Protein AF-A0A7D5UWS2-F1 (afdb_monomer_lite)

Foldseek 3Di:
DLLVLLLVLLQVVLVVVCVVVDLVVSQVVLVVVLVVLVVVLVPDPDPVSNSNSSSPSSSSHCLVSVLVVVVVVDDPVVNCVSVVVVVVVVVVVVVVVVVD

Sequence (100 aa):
MAPQIGLLVGAGLWGFLADVIGRKLAFNTKVFSCAVLVIIAGGMPSYISFTSLVALYSAGGNYIIDATNFLQFLPTSHAWLVTFMGVWWAVSYMKTGFLA

pLDDT: mean 78.7, std 6.69, range [60.16, 90.94]

Structure (mmCIF, N/CA/C/O backbone):
data_AF-A0A7D5UWS2-F1
#
_entry.id   AF-A0A7D5UWS2-F1
#
loop_
_atom_site.group_PDB
_atom_site.id
_atom_site.type_symbol
_atom_site.label_atom_id
_atom_site.label_alt_id
_atom_site.label_comp_id
_atom_site.label_asym_id
_atom_site.label_entity_id
_atom_site.label_seq_id
_atom_site.pdbx_PDB_ins_code
_atom_site.Cartn_x
_atom_site.Cartn_y
_atom_site.Cartn_z
_atom_site.occupancy
_atom_site.B_iso_or_equiv
_atom_site.auth_seq_id
_atom_site.auth_comp_id
_atom_site.auth_asym_id
_atom_site.auth_atom_id
_atom_site.pdbx_PDB_model_num
ATOM 1 N N . MET A 1 1 ? 0.388 11.164 -15.172 1.00 60.16 1 MET A N 1
ATOM 2 C CA . MET A 1 1 ? -1.084 11.067 -15.299 1.00 60.16 1 MET A CA 1
ATOM 3 C C . MET A 1 1 ? -1.601 9.639 -15.176 1.00 60.16 1 MET A C 1
ATOM 5 O O . MET A 1 1 ? -2.422 9.406 -14.300 1.00 60.16 1 MET A O 1
ATOM 9 N N . ALA A 1 2 ? -1.096 8.663 -15.942 1.00 68.62 2 ALA A N 1
ATOM 10 C CA . ALA A 1 2 ? -1.523 7.259 -15.807 1.00 68.62 2 ALA A CA 1
ATOM 11 C C . ALA A 1 2 ? -1.425 6.666 -14.370 1.00 68.62 2 ALA A C 1
ATOM 13 O O . ALA A 1 2 ? -2.384 6.028 -13.939 1.00 68.62 2 ALA A O 1
ATOM 14 N N . PRO A 1 3 ? -0.367 6.932 -13.570 1.00 71.62 3 PRO A N 1
ATOM 15 C CA . PRO A 1 3 ? -0.268 6.405 -12.201 1.00 71.62 3 PRO A CA 1
ATOM 16 C C . PRO A 1 3 ? -1.326 6.971 -11.246 1.00 71.62 3 PRO A C 1
ATOM 18 O O . PRO A 1 3 ? -1.845 6.262 -10.391 1.00 71.62 3 PRO A O 1
ATOM 21 N N . GLN A 1 4 ? -1.684 8.247 -11.410 1.00 77.94 4 GLN A N 1
ATOM 22 C CA . GLN A 1 4 ? -2.656 8.941 -10.555 1.00 77.94 4 GLN A CA 1
ATOM 23 C C . GLN A 1 4 ? -4.080 8.419 -10.788 1.00 77.94 4 GLN A C 1
ATOM 25 O O . GLN A 1 4 ? -4.852 8.281 -9.843 1.00 77.94 4 GLN A O 1
ATOM 30 N N . ILE A 1 5 ? -4.399 8.070 -12.037 1.00 77.75 5 ILE A N 1
ATOM 31 C CA . ILE A 1 5 ? -5.665 7.420 -12.401 1.00 77.75 5 ILE A CA 1
ATOM 32 C C . ILE A 1 5 ? -5.716 6.012 -11.798 1.00 77.75 5 ILE A C 1
ATOM 34 O O . ILE A 1 5 ? -6.731 5.630 -11.221 1.00 77.75 5 ILE A O 1
ATOM 38 N N . GLY A 1 6 ? -4.597 5.279 -11.855 1.00 72.12 6 GLY A N 1
ATOM 39 C CA . GLY A 1 6 ? -4.443 4.001 -11.165 1.00 72.12 6 GLY A CA 1
ATOM 40 C C . GLY A 1 6 ? -4.740 4.124 -9.671 1.00 72.12 6 GLY A C 1
ATOM 41 O O . GLY A 1 6 ? -5.617 3.430 -9.174 1.00 72.12 6 GLY A O 1
ATOM 42 N N . LEU A 1 7 ? -4.098 5.064 -8.969 1.00 76.62 7 LEU A N 1
ATOM 43 C CA . LEU A 1 7 ? -4.327 5.297 -7.535 1.00 76.62 7 LEU A CA 1
ATOM 44 C C . LEU A 1 7 ? -5.798 5.576 -7.195 1.00 76.62 7 LEU A C 1
ATOM 46 O O . LEU A 1 7 ? -6.308 5.026 -6.221 1.00 76.62 7 LEU A O 1
ATOM 50 N N . LEU A 1 8 ? -6.482 6.399 -7.997 1.00 79.12 8 LEU A N 1
ATOM 51 C CA . LEU A 1 8 ? -7.890 6.739 -7.783 1.00 79.12 8 LEU A CA 1
ATOM 52 C C . LEU A 1 8 ? -8.798 5.508 -7.913 1.00 79.12 8 LEU A C 1
ATOM 54 O O . LEU A 1 8 ? -9.601 5.224 -7.025 1.00 79.12 8 LEU A O 1
ATOM 58 N N . VAL A 1 9 ? -8.644 4.760 -9.007 1.00 77.19 9 VAL A N 1
ATOM 59 C CA . VAL A 1 9 ? -9.440 3.553 -9.276 1.00 77.19 9 VAL A CA 1
ATOM 60 C C . VAL A 1 9 ? -9.138 2.465 -8.244 1.00 77.19 9 VAL A C 1
ATOM 62 O O . VAL A 1 9 ? -10.046 1.803 -7.741 1.00 77.19 9 VAL A O 1
ATOM 65 N N . GLY A 1 10 ? -7.866 2.322 -7.874 1.00 73.06 10 GLY A N 1
ATOM 66 C CA . GLY A 1 10 ? -7.413 1.359 -6.881 1.00 73.06 10 GLY A CA 1
ATOM 67 C C . GLY A 1 10 ? -7.929 1.630 -5.477 1.00 73.06 10 GLY A C 1
ATOM 68 O O . GLY A 1 10 ? -8.332 0.694 -4.791 1.00 73.06 10 GLY A O 1
ATOM 69 N N . ALA A 1 11 ? -7.962 2.896 -5.053 1.00 72.69 11 ALA A N 1
ATOM 70 C CA . ALA A 1 11 ? -8.503 3.278 -3.752 1.00 72.69 11 ALA A CA 1
ATOM 71 C C . ALA A 1 11 ? -9.995 2.924 -3.625 1.00 72.69 11 ALA A C 1
ATOM 73 O O . ALA A 1 11 ? -10.414 2.415 -2.587 1.00 72.69 11 ALA A O 1
ATOM 74 N N . GLY A 1 12 ? -10.777 3.136 -4.690 1.00 73.62 12 GLY A N 1
ATOM 75 C CA . GLY A 1 12 ? -12.199 2.792 -4.719 1.00 73.62 12 GLY A CA 1
ATOM 76 C C . GLY A 1 12 ? -12.445 1.283 -4.714 1.00 73.62 12 GLY A C 1
ATOM 77 O O . GLY A 1 12 ? -13.113 0.769 -3.818 1.00 73.62 12 GLY A O 1
ATOM 78 N N . LEU A 1 13 ? -11.875 0.557 -5.683 1.00 76.44 13 LEU A N 1
ATOM 79 C CA . LEU A 1 13 ? -12.111 -0.885 -5.837 1.00 76.44 13 LEU A CA 1
ATOM 80 C C . LEU A 1 13 ? -11.702 -1.665 -4.594 1.00 76.44 13 LEU A C 1
ATOM 82 O O . LEU A 1 13 ? -12.422 -2.550 -4.136 1.00 76.44 13 LEU A O 1
ATOM 86 N N . TRP A 1 14 ? -10.550 -1.332 -4.028 1.00 72.50 14 TRP A N 1
ATOM 87 C CA . TRP A 1 14 ? -10.016 -2.114 -2.934 1.00 72.50 14 TRP A CA 1
ATOM 88 C C . TRP A 1 14 ? -10.522 -1.725 -1.558 1.00 72.50 14 TRP A C 1
ATOM 90 O O . TRP A 1 14 ? -10.484 -2.578 -0.676 1.00 72.50 14 TRP A O 1
ATOM 100 N N . GLY A 1 15 ? -11.045 -0.509 -1.387 1.00 71.25 15 GLY A N 1
ATOM 101 C CA . GLY A 1 15 ? -11.855 -0.179 -0.217 1.00 71.25 15 GLY A CA 1
ATOM 102 C C . GLY A 1 15 ? -13.065 -1.111 -0.127 1.00 71.25 15 GLY A C 1
ATOM 103 O O . GLY A 1 15 ? -13.216 -1.823 0.860 1.00 71.25 15 GLY A O 1
ATOM 104 N N . PHE A 1 16 ? -13.839 -1.217 -1.213 1.00 71.88 16 PHE A N 1
ATOM 105 C CA . PHE A 1 16 ? -15.005 -2.107 -1.271 1.00 71.88 16 PHE A CA 1
ATOM 106 C C . PHE A 1 16 ? -14.644 -3.595 -1.170 1.00 71.88 16 PHE A C 1
ATOM 108 O O . PHE A 1 16 ? -15.289 -4.346 -0.442 1.00 71.88 16 PHE A O 1
ATOM 115 N N . LEU A 1 17 ? -13.603 -4.048 -1.876 1.00 70.94 17 LEU A N 1
ATOM 116 C CA . LEU A 1 17 ? -13.188 -5.455 -1.829 1.00 70.94 17 LEU A CA 1
ATOM 117 C C . LEU A 1 17 ? -12.649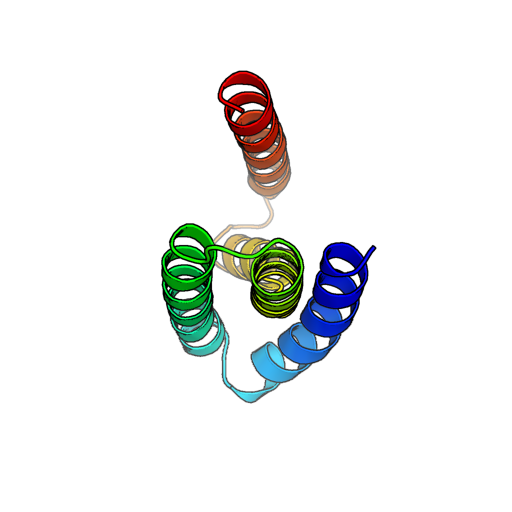 -5.867 -0.449 1.00 70.94 17 LEU A C 1
ATOM 119 O O . LEU A 1 17 ? -12.821 -7.021 -0.057 1.00 70.94 17 LEU A O 1
ATOM 123 N N . ALA A 1 18 ? -12.027 -4.951 0.303 1.00 67.69 18 ALA A N 1
ATOM 124 C CA . ALA A 1 18 ? -11.545 -5.225 1.658 1.00 67.69 18 ALA A CA 1
ATOM 125 C C . ALA A 1 18 ? -12.687 -5.450 2.662 1.00 67.69 18 ALA A C 1
ATOM 127 O O . ALA A 1 18 ? -12.516 -6.238 3.597 1.00 67.69 18 ALA A O 1
ATOM 128 N N . ASP A 1 19 ? -13.844 -4.822 2.438 1.00 72.44 19 ASP A N 1
ATOM 129 C CA . ASP A 1 19 ? -15.043 -5.025 3.255 1.00 72.44 19 ASP A CA 1
ATOM 130 C C . ASP A 1 19 ? -15.713 -6.386 2.979 1.00 72.44 19 ASP A C 1
ATOM 132 O O . ASP A 1 19 ? -16.299 -6.974 3.886 1.00 72.44 19 ASP A O 1
ATOM 136 N N . VAL A 1 20 ? -15.579 -6.932 1.761 1.00 73.19 20 VAL A N 1
ATOM 137 C CA . VAL A 1 20 ? -16.200 -8.212 1.352 1.00 73.19 20 VAL A CA 1
ATOM 138 C C . VAL A 1 20 ? -15.312 -9.432 1.634 1.00 73.19 20 VAL A C 1
ATOM 140 O O . VAL A 1 20 ? -15.798 -10.460 2.096 1.00 73.19 20 VAL A O 1
ATOM 143 N N . ILE A 1 21 ? -14.010 -9.347 1.341 1.00 72.12 21 ILE A N 1
ATOM 144 C CA . ILE A 1 21 ? -13.077 -10.496 1.360 1.00 72.12 21 ILE A CA 1
ATOM 145 C C . ILE A 1 21 ? -12.418 -10.693 2.740 1.00 72.12 21 ILE A C 1
ATOM 147 O O . ILE A 1 21 ? -11.862 -11.754 3.035 1.00 72.12 21 ILE A O 1
ATOM 151 N N . GLY A 1 22 ? -12.502 -9.689 3.616 1.00 69.00 22 GLY A N 1
ATOM 152 C CA . GLY A 1 22 ? -11.893 -9.701 4.941 1.00 69.00 22 GLY A CA 1
ATOM 153 C C . GLY A 1 22 ? -10.458 -9.163 4.944 1.00 69.00 22 GLY A C 1
ATOM 154 O O . GLY A 1 22 ? -9.637 -9.443 4.068 1.00 69.00 22 GLY A O 1
ATOM 155 N N . ARG A 1 23 ? -10.134 -8.383 5.983 1.00 68.31 23 ARG A N 1
ATOM 156 C CA . ARG A 1 23 ? -8.959 -7.490 6.023 1.00 68.31 23 ARG A CA 1
ATOM 157 C C . ARG A 1 23 ? -7.600 -8.186 5.932 1.00 68.31 23 ARG A C 1
ATOM 159 O O . ARG A 1 23 ? -6.681 -7.652 5.322 1.00 68.31 23 ARG A O 1
ATOM 166 N N . LYS A 1 24 ? -7.461 -9.393 6.488 1.00 72.00 24 LYS A N 1
ATOM 167 C CA . LYS A 1 24 ? -6.180 -10.123 6.492 1.00 72.00 24 LYS A CA 1
ATOM 168 C C . LYS A 1 24 ? -5.817 -10.662 5.106 1.00 72.00 24 LYS A C 1
ATOM 170 O O . LYS A 1 24 ? -4.664 -10.580 4.686 1.00 72.00 24 LYS A O 1
ATOM 175 N N . LEU A 1 25 ? -6.812 -11.194 4.394 1.00 71.25 25 LEU A N 1
ATOM 176 C CA . LEU A 1 25 ? -6.632 -11.723 3.046 1.00 71.25 25 LEU A CA 1
ATOM 177 C C . LEU A 1 25 ? -6.478 -10.560 2.061 1.00 71.25 25 LEU A C 1
ATOM 179 O O . LEU A 1 25 ? -5.513 -10.535 1.306 1.00 71.25 25 LEU A O 1
ATOM 183 N N . ALA A 1 26 ? -7.315 -9.528 2.201 1.00 72.31 26 ALA A N 1
ATOM 184 C CA . ALA A 1 26 ? -7.232 -8.299 1.422 1.00 72.31 26 ALA A CA 1
ATOM 185 C C . ALA A 1 26 ? -5.912 -7.529 1.582 1.00 72.31 26 ALA A C 1
ATOM 187 O O . ALA A 1 26 ? -5.601 -6.748 0.700 1.00 72.31 26 ALA A O 1
ATOM 188 N N . PHE A 1 27 ? -5.126 -7.722 2.647 1.00 72.81 27 PHE A N 1
ATOM 189 C CA . PHE A 1 27 ? -3.782 -7.142 2.759 1.00 72.81 27 PHE A CA 1
ATOM 190 C C . PHE A 1 27 ? -2.721 -8.004 2.051 1.00 72.81 27 PHE A C 1
ATOM 192 O O . PHE A 1 27 ? -1.956 -7.513 1.219 1.00 72.81 27 PHE A O 1
ATOM 199 N N . ASN A 1 28 ? -2.704 -9.315 2.311 1.00 79.19 28 ASN A N 1
ATOM 200 C CA . ASN A 1 28 ? -1.675 -10.200 1.755 1.00 79.19 28 ASN A CA 1
ATOM 201 C C . ASN A 1 28 ? -1.741 -10.316 0.228 1.00 79.19 28 ASN A C 1
ATOM 203 O O . ASN A 1 28 ? -0.699 -10.297 -0.429 1.00 79.19 28 ASN A O 1
ATOM 207 N N . THR A 1 29 ? -2.940 -10.394 -0.359 1.00 78.31 29 THR A N 1
ATOM 208 C CA . THR A 1 29 ? -3.073 -10.496 -1.824 1.00 78.31 29 THR A CA 1
ATOM 209 C C . THR A 1 29 ? -2.539 -9.244 -2.527 1.00 78.31 29 THR A C 1
ATOM 211 O O . THR A 1 29 ? -2.099 -9.318 -3.671 1.00 78.31 29 THR A O 1
ATOM 214 N N . LYS A 1 30 ? -2.512 -8.104 -1.829 1.00 76.19 30 LYS A N 1
ATOM 215 C CA . LYS A 1 30 ? -2.070 -6.813 -2.367 1.00 76.19 30 LYS A CA 1
ATOM 216 C C . LYS A 1 30 ? -0.597 -6.621 -2.369 1.00 76.19 30 LYS A C 1
ATOM 218 O O . LYS A 1 30 ? -0.046 -6.182 -3.370 1.00 76.19 30 LYS A O 1
ATOM 223 N N . VAL A 1 31 ? 0.024 -6.883 -1.225 1.00 81.12 31 VAL A N 1
ATOM 224 C CA . VAL A 1 31 ? 1.471 -6.782 -1.103 1.00 81.12 31 VAL A CA 1
ATOM 225 C C . VAL A 1 31 ? 2.096 -7.743 -2.111 1.00 81.12 31 VAL A C 1
ATOM 227 O O . VAL A 1 31 ? 3.023 -7.365 -2.822 1.00 81.12 31 VAL A O 1
ATOM 230 N N . PHE A 1 32 ? 1.493 -8.924 -2.283 1.00 84.06 32 PHE A N 1
ATOM 231 C CA . PHE A 1 32 ? 1.888 -9.879 -3.308 1.00 84.06 32 PHE A CA 1
ATOM 232 C C . PHE A 1 32 ? 1.694 -9.351 -4.740 1.00 84.06 32 PHE A C 1
ATOM 234 O O . PHE A 1 32 ? 2.656 -9.321 -5.506 1.00 84.06 32 PHE A O 1
ATOM 241 N N . SER A 1 33 ? 0.495 -8.878 -5.113 1.00 81.94 33 SER A N 1
ATOM 242 C CA . SER A 1 33 ? 0.250 -8.371 -6.475 1.00 81.94 33 SER A CA 1
ATOM 243 C C . SER A 1 33 ? 1.126 -7.161 -6.812 1.00 81.94 33 SER A C 1
ATOM 245 O O . SER A 1 33 ? 1.636 -7.039 -7.921 1.00 81.94 33 SER A O 1
ATOM 247 N N . CYS A 1 34 ? 1.332 -6.278 -5.837 1.00 82.94 34 CYS A N 1
ATOM 248 C CA . CYS A 1 34 ? 2.196 -5.112 -5.930 1.00 82.94 34 CYS A CA 1
ATOM 249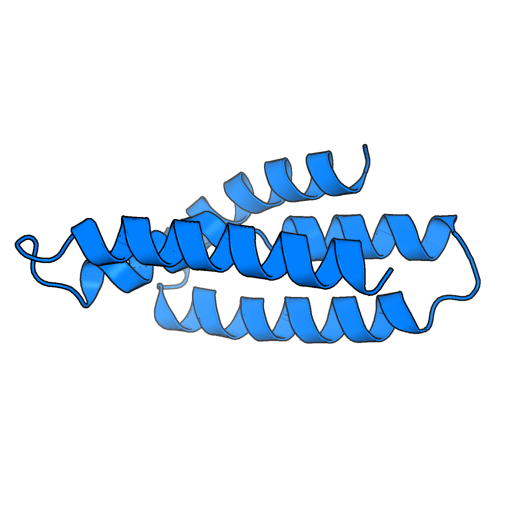 C C . CYS A 1 34 ? 3.655 -5.504 -6.192 1.00 82.94 34 CYS A C 1
ATOM 251 O O . CYS A 1 34 ? 4.269 -4.971 -7.114 1.00 82.94 34 CYS A O 1
ATOM 253 N N . ALA A 1 35 ? 4.199 -6.445 -5.412 1.00 84.56 35 ALA A N 1
ATOM 254 C CA . ALA A 1 35 ? 5.574 -6.910 -5.569 1.00 84.56 35 ALA A CA 1
ATOM 255 C C . ALA A 1 35 ? 5.810 -7.512 -6.961 1.00 84.5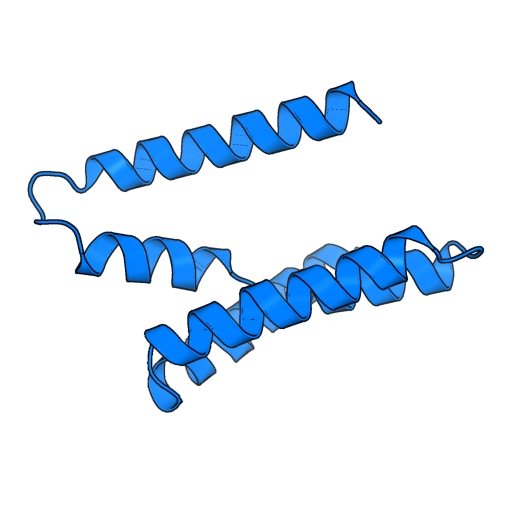6 35 ALA A C 1
ATOM 257 O O . ALA A 1 35 ? 6.788 -7.171 -7.624 1.00 84.56 35 ALA A O 1
ATOM 258 N N . VAL A 1 36 ? 4.880 -8.344 -7.440 1.00 86.81 36 VAL A N 1
ATOM 259 C CA . VAL A 1 36 ? 4.968 -8.962 -8.770 1.00 86.81 36 VAL A CA 1
ATOM 260 C C . VAL A 1 36 ? 4.942 -7.904 -9.878 1.00 86.81 36 VAL A C 1
ATOM 262 O O . VAL A 1 36 ? 5.806 -7.909 -10.752 1.00 86.81 36 VAL A O 1
ATOM 265 N N . LEU A 1 37 ? 3.996 -6.961 -9.830 1.00 84.50 37 LEU A N 1
ATOM 266 C CA . LEU A 1 37 ? 3.864 -5.919 -10.854 1.00 84.50 37 LEU A CA 1
ATOM 267 C C . LEU A 1 37 ? 5.066 -4.962 -10.883 1.00 84.50 37 LEU A C 1
ATOM 269 O O . LEU A 1 37 ? 5.486 -4.559 -11.966 1.00 84.50 37 LEU A O 1
ATOM 273 N N . VAL A 1 38 ? 5.652 -4.637 -9.726 1.00 84.62 38 VAL A N 1
ATOM 274 C CA . VAL A 1 38 ? 6.865 -3.804 -9.626 1.00 84.62 38 VAL A CA 1
ATOM 275 C C . VAL A 1 38 ? 8.084 -4.493 -10.233 1.00 84.62 38 VAL A C 1
ATOM 277 O O . VAL A 1 38 ? 8.824 -3.855 -10.980 1.00 84.62 38 VAL A O 1
ATOM 280 N N . ILE A 1 39 ? 8.286 -5.785 -9.956 1.00 87.88 39 ILE A N 1
ATOM 281 C CA . ILE A 1 39 ? 9.417 -6.543 -10.512 1.00 87.88 39 ILE A CA 1
ATOM 282 C C . ILE A 1 39 ? 9.321 -6.581 -12.040 1.00 87.88 39 ILE A C 1
ATOM 284 O O . ILE A 1 39 ? 10.307 -6.336 -12.732 1.00 87.88 39 ILE A O 1
ATOM 288 N N . ILE A 1 40 ? 8.119 -6.824 -12.568 1.00 85.94 40 ILE A N 1
ATOM 289 C CA . ILE A 1 40 ? 7.878 -6.851 -14.014 1.00 85.94 40 ILE A CA 1
ATOM 290 C C . ILE A 1 40 ? 8.075 -5.455 -14.621 1.00 85.94 40 ILE A C 1
ATOM 292 O O . ILE A 1 40 ? 8.699 -5.335 -15.674 1.00 85.94 40 ILE A O 1
ATOM 296 N N . ALA A 1 41 ? 7.596 -4.396 -13.960 1.00 84.94 41 ALA A N 1
ATOM 297 C CA . ALA A 1 41 ? 7.778 -3.025 -14.428 1.00 84.94 41 ALA A CA 1
ATOM 298 C C . ALA A 1 41 ? 9.263 -2.631 -14.504 1.00 84.94 41 ALA A C 1
ATOM 300 O O . ALA A 1 41 ? 9.665 -2.000 -15.478 1.00 84.94 41 ALA A O 1
ATOM 301 N N . GLY A 1 42 ? 10.089 -3.049 -13.539 1.00 83.88 42 GLY A N 1
ATOM 302 C CA . GLY A 1 42 ? 11.528 -2.757 -13.523 1.00 83.88 42 GLY A CA 1
ATOM 303 C C . GLY A 1 42 ? 12.319 -3.361 -14.691 1.00 83.88 42 GLY A C 1
ATOM 304 O O . GLY A 1 42 ? 13.377 -2.845 -15.034 1.00 83.88 42 GLY A O 1
ATOM 305 N N . GLY A 1 43 ? 11.805 -4.420 -15.325 1.00 85.06 43 GLY A N 1
ATOM 306 C CA . GLY A 1 43 ? 12.437 -5.078 -16.473 1.00 85.06 43 GLY A CA 1
ATOM 307 C C . GLY A 1 43 ? 11.957 -4.599 -17.847 1.00 85.06 43 GLY A C 1
ATOM 308 O O . GLY A 1 43 ? 12.391 -5.146 -18.860 1.00 85.06 43 GLY A O 1
ATOM 309 N N . MET A 1 44 ? 11.037 -3.629 -17.922 1.00 82.94 44 MET A N 1
ATOM 310 C CA . MET A 1 44 ? 10.439 -3.229 -19.200 1.00 82.94 44 MET A CA 1
ATOM 311 C C . MET A 1 44 ? 11.362 -2.321 -20.029 1.00 82.94 44 MET A C 1
ATOM 313 O O . MET A 1 44 ? 11.784 -1.275 -19.540 1.00 82.94 44 MET A O 1
ATOM 317 N N . PRO A 1 45 ? 11.600 -2.636 -21.319 1.00 81.19 45 PRO A N 1
ATOM 318 C CA . PRO A 1 45 ? 12.487 -1.856 -22.185 1.00 81.19 45 PRO A CA 1
ATOM 319 C C . PRO A 1 45 ? 11.827 -0.613 -22.806 1.00 81.19 45 PRO A C 1
ATOM 321 O O . PRO A 1 45 ? 12.509 0.186 -23.442 1.00 81.19 45 PRO A O 1
ATOM 324 N N . SER A 1 46 ? 10.505 -0.440 -22.673 1.00 86.38 46 SER A N 1
ATOM 325 C CA . SER A 1 46 ? 9.767 0.670 -23.289 1.00 86.38 46 SER A CA 1
ATOM 326 C C . SER A 1 46 ? 9.010 1.518 -22.267 1.00 86.38 46 SER A C 1
ATOM 328 O O . SER A 1 46 ? 8.400 1.010 -21.323 1.00 86.38 46 SER A O 1
ATOM 330 N N . TYR A 1 47 ? 9.002 2.835 -22.494 1.00 79.69 47 TYR A N 1
ATOM 331 C CA . TYR A 1 47 ? 8.369 3.814 -21.605 1.00 79.69 47 TYR A CA 1
ATOM 332 C C . TYR A 1 47 ? 6.844 3.630 -21.495 1.00 79.69 47 TYR A C 1
ATOM 334 O O . TYR A 1 47 ? 6.251 3.815 -20.430 1.00 79.69 47 TYR A O 1
ATOM 342 N N . ILE A 1 48 ? 6.197 3.212 -22.586 1.00 83.69 48 ILE A N 1
ATOM 343 C CA . ILE A 1 48 ? 4.749 2.968 -22.627 1.00 83.69 48 ILE A CA 1
ATOM 344 C C . ILE A 1 48 ? 4.396 1.732 -21.788 1.00 83.69 48 ILE A C 1
ATOM 346 O O . ILE A 1 48 ? 3.505 1.795 -20.939 1.00 83.69 48 ILE A O 1
ATOM 350 N N . SER A 1 49 ? 5.132 0.627 -21.948 1.00 80.94 49 SER A N 1
ATOM 351 C CA . SER A 1 49 ? 4.898 -0.573 -21.137 1.00 80.94 49 SER A CA 1
ATOM 352 C C . SER A 1 49 ? 5.204 -0.320 -19.661 1.0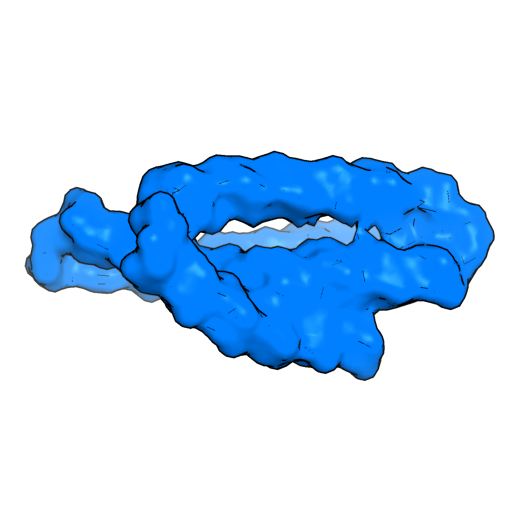0 80.94 49 SER A C 1
ATOM 354 O O . SER A 1 49 ? 4.413 -0.710 -18.805 1.00 80.94 49 SER A O 1
ATOM 356 N N . PHE A 1 50 ? 6.273 0.421 -19.355 1.00 83.31 50 PHE A N 1
ATOM 357 C CA . PHE A 1 50 ? 6.602 0.828 -17.989 1.00 83.31 50 PHE A CA 1
ATOM 358 C C . PHE A 1 50 ? 5.465 1.625 -17.329 1.00 83.31 50 PHE A C 1
ATOM 360 O O . PHE A 1 50 ? 4.974 1.256 -16.265 1.00 83.31 50 PHE A O 1
ATOM 367 N N . THR A 1 51 ? 4.985 2.689 -17.979 1.00 81.81 51 THR A N 1
ATOM 368 C CA . THR A 1 51 ? 3.943 3.562 -17.409 1.00 81.81 51 THR A CA 1
ATOM 369 C C . THR A 1 51 ? 2.593 2.862 -17.249 1.00 81.81 51 THR A C 1
ATOM 371 O O . THR A 1 51 ? 1.886 3.127 -16.274 1.00 81.81 51 THR A O 1
ATOM 374 N N . SER A 1 52 ? 2.247 1.938 -18.151 1.00 80.75 52 SER A N 1
ATOM 375 C CA . SER A 1 52 ? 1.027 1.126 -18.047 1.00 80.75 52 SER A CA 1
ATOM 376 C C . SER A 1 52 ? 1.062 0.154 -16.857 1.00 80.75 52 SER A C 1
ATOM 378 O O . SER A 1 52 ? 0.095 0.067 -16.101 1.00 80.75 52 SER A O 1
ATOM 380 N N . LEU A 1 53 ? 2.201 -0.500 -16.605 1.00 81.94 53 LEU A N 1
ATOM 381 C CA . LEU A 1 53 ? 2.377 -1.382 -15.448 1.00 81.94 53 LEU A CA 1
ATOM 382 C C . LEU A 1 53 ? 2.458 -0.615 -14.132 1.00 81.94 53 LEU A C 1
ATOM 384 O O . LEU A 1 53 ? 1.895 -1.059 -13.136 1.00 81.94 53 LEU A O 1
ATOM 388 N N . VAL A 1 54 ? 3.088 0.562 -14.123 1.00 82.44 54 VAL A N 1
ATOM 389 C CA . VAL A 1 54 ? 3.087 1.451 -12.952 1.00 82.44 54 VAL A CA 1
ATOM 390 C C . VAL A 1 54 ? 1.666 1.922 -12.631 1.00 82.44 54 VAL A C 1
ATOM 392 O O . VAL A 1 54 ? 1.308 2.010 -11.456 1.00 82.44 54 VAL A O 1
ATOM 395 N N . ALA A 1 55 ? 0.827 2.176 -13.640 1.00 80.19 55 ALA A N 1
ATOM 396 C CA . ALA A 1 55 ? -0.587 2.491 -13.436 1.00 80.19 55 ALA A CA 1
ATOM 397 C C . ALA A 1 55 ? -1.374 1.305 -12.851 1.00 80.19 55 ALA A C 1
ATOM 399 O O . ALA A 1 55 ? -2.178 1.501 -11.941 1.00 80.19 55 ALA A O 1
ATOM 400 N N . LEU A 1 56 ? -1.096 0.078 -13.302 1.00 78.75 56 LEU A N 1
ATOM 401 C CA . LEU A 1 56 ? -1.701 -1.143 -12.755 1.00 78.75 56 LEU A CA 1
ATOM 402 C C . LEU A 1 56 ? -1.254 -1.429 -11.315 1.00 78.75 56 LEU A C 1
ATOM 404 O O . LEU A 1 56 ? -2.086 -1.736 -10.465 1.00 78.75 56 LEU A O 1
ATOM 408 N N . TYR A 1 57 ? 0.035 -1.265 -11.013 1.00 78.50 57 TYR A N 1
ATOM 409 C CA . TYR A 1 57 ? 0.557 -1.327 -9.644 1.00 78.50 57 TYR A CA 1
ATOM 410 C C . TYR A 1 57 ? -0.117 -0.274 -8.752 1.00 78.50 57 TYR A C 1
ATOM 412 O O . TYR A 1 57 ? -0.550 -0.574 -7.640 1.00 78.50 57 TYR A O 1
ATOM 420 N N . SER A 1 58 ? -0.270 0.947 -9.264 1.00 74.94 58 SER A N 1
ATOM 421 C CA . SER A 1 58 ? -0.911 2.055 -8.555 1.00 74.94 58 SER A CA 1
ATOM 422 C C . SER A 1 58 ? -2.396 1.790 -8.274 1.00 74.94 58 SER A C 1
ATOM 424 O O . SER A 1 58 ? -2.896 2.158 -7.211 1.00 74.94 58 SER A O 1
ATOM 426 N N . ALA A 1 59 ? -3.084 1.060 -9.159 1.00 68.31 59 ALA A N 1
ATOM 427 C CA . ALA A 1 59 ? -4.433 0.540 -8.921 1.00 68.31 59 ALA A CA 1
ATOM 428 C C . ALA A 1 59 ? -4.511 -0.510 -7.801 1.00 68.31 59 ALA A C 1
ATOM 430 O O . ALA A 1 59 ? -5.595 -0.901 -7.379 1.00 68.31 59 ALA A O 1
ATOM 431 N N . GLY A 1 60 ? -3.374 -0.934 -7.253 1.00 63.84 60 GLY A N 1
ATOM 432 C CA . GLY A 1 60 ? -3.294 -1.761 -6.058 1.00 63.84 60 GLY A CA 1
ATOM 433 C C . GLY A 1 60 ? -3.622 -1.036 -4.749 1.00 63.84 60 GLY A C 1
ATOM 434 O O . GLY A 1 60 ? -3.927 -1.731 -3.787 1.00 63.84 60 GLY A O 1
ATOM 435 N N . GLY A 1 61 ? -3.598 0.306 -4.695 1.00 61.12 61 GLY A N 1
ATOM 436 C CA . GLY A 1 61 ? -4.101 1.153 -3.595 1.00 61.12 61 GLY A CA 1
ATOM 437 C C . GLY A 1 61 ? -4.076 0.554 -2.175 1.00 61.12 61 GLY A C 1
ATOM 438 O O . GLY A 1 61 ? -5.121 0.144 -1.676 1.00 61.12 61 GLY A O 1
ATOM 439 N N . ASN A 1 62 ? -2.914 0.513 -1.507 1.00 68.56 62 ASN A N 1
ATOM 440 C CA . ASN A 1 62 ? -2.795 -0.017 -0.130 1.00 68.56 62 ASN A CA 1
ATOM 441 C C . ASN A 1 62 ? -2.991 1.025 0.981 1.00 68.56 62 ASN A C 1
ATOM 443 O O . ASN A 1 62 ? -3.218 0.660 2.128 1.00 68.56 62 ASN A O 1
ATOM 447 N N . TYR A 1 63 ? -2.973 2.316 0.645 1.00 71.81 63 TYR A N 1
ATOM 448 C CA . TYR A 1 63 ? -2.952 3.416 1.615 1.00 71.81 63 TYR A CA 1
ATOM 449 C C . TYR A 1 63 ? -4.081 3.369 2.653 1.00 71.81 63 TYR A C 1
ATOM 451 O O . TYR A 1 63 ? -3.847 3.574 3.842 1.00 71.81 63 TYR A O 1
ATOM 459 N N . ILE A 1 64 ? -5.307 3.091 2.205 1.00 71.81 64 ILE A N 1
ATOM 460 C CA . ILE A 1 64 ? -6.491 3.097 3.073 1.00 71.81 64 ILE A CA 1
ATOM 461 C C . ILE A 1 64 ? -6.537 1.822 3.922 1.00 71.81 64 ILE A C 1
ATOM 463 O O . ILE A 1 64 ? -6.848 1.874 5.112 1.00 71.81 64 ILE A O 1
ATOM 467 N N . ILE A 1 65 ? -6.193 0.679 3.327 1.00 75.81 65 ILE A N 1
ATOM 468 C CA . ILE A 1 65 ? -6.246 -0.627 3.993 1.00 75.81 65 ILE A CA 1
ATOM 469 C C . ILE A 1 65 ? -5.152 -0.714 5.062 1.00 75.81 65 ILE A C 1
ATOM 471 O O . ILE A 1 65 ? -5.423 -1.194 6.155 1.00 75.81 65 ILE A O 1
ATOM 475 N N . ASP A 1 66 ? -3.957 -0.178 4.805 1.00 79.56 66 ASP A N 1
ATOM 476 C CA . ASP A 1 66 ? -2.867 -0.156 5.786 1.00 79.56 66 ASP A CA 1
ATOM 477 C C . ASP A 1 66 ? -3.209 0.672 7.021 1.00 79.56 66 ASP A C 1
ATOM 479 O O . ASP A 1 66 ? -3.081 0.192 8.148 1.00 79.56 66 ASP A O 1
ATOM 483 N N . ALA A 1 67 ? -3.701 1.898 6.825 1.00 78.31 67 ALA A N 1
ATOM 484 C CA . ALA A 1 67 ? -4.056 2.772 7.938 1.00 78.31 67 ALA A CA 1
ATOM 485 C C . ALA A 1 67 ? -5.224 2.200 8.759 1.00 78.31 67 ALA A C 1
ATOM 487 O O . ALA A 1 67 ? -5.192 2.215 9.990 1.00 78.31 67 ALA A O 1
ATOM 488 N N . THR A 1 68 ? -6.243 1.651 8.091 1.00 78.94 68 THR A N 1
ATOM 489 C CA . THR A 1 68 ? -7.402 1.046 8.768 1.00 78.94 68 THR A CA 1
ATOM 490 C C . THR A 1 68 ? -7.055 -0.266 9.465 1.00 78.94 68 THR A C 1
ATOM 492 O O . THR A 1 68 ? -7.575 -0.531 10.550 1.00 78.94 68 THR A O 1
ATOM 495 N N . ASN A 1 69 ? -6.168 -1.086 8.895 1.00 78.75 69 ASN A N 1
ATOM 496 C CA . ASN A 1 69 ? -5.673 -2.305 9.530 1.00 78.75 69 ASN A CA 1
ATOM 497 C C . ASN A 1 69 ? -4.838 -1.972 10.770 1.00 78.75 69 ASN A C 1
ATOM 499 O O . ASN A 1 69 ? -5.090 -2.522 11.838 1.00 78.75 69 ASN A O 1
ATOM 503 N N . PHE A 1 70 ? -3.929 -1.001 10.669 1.00 80.75 70 PHE A N 1
ATOM 504 C CA . PHE A 1 70 ? -3.122 -0.542 11.796 1.00 80.75 70 PHE A CA 1
ATOM 505 C C . PHE A 1 70 ? -3.979 0.005 12.948 1.00 80.75 70 PHE A C 1
ATOM 507 O O . PHE A 1 70 ? -3.757 -0.353 14.102 1.00 80.75 70 PHE A O 1
ATOM 514 N N . LEU A 1 71 ? -5.020 0.783 12.639 1.00 80.56 71 LEU A N 1
ATOM 515 C CA . LEU A 1 71 ? -5.951 1.324 13.636 1.00 80.56 71 LEU A CA 1
ATOM 516 C C . LEU A 1 71 ? -6.757 0.261 14.396 1.00 80.56 71 LEU A C 1
ATOM 518 O O . LE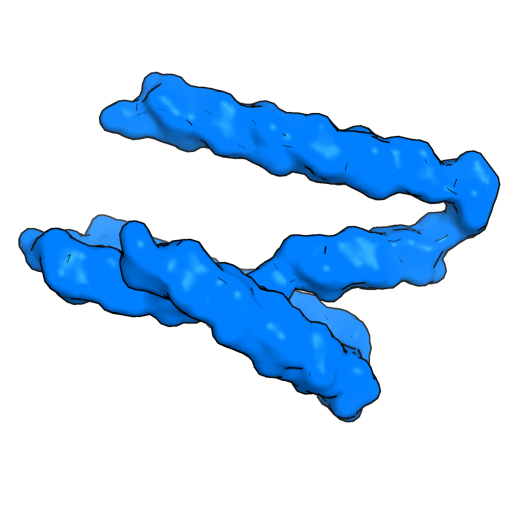U A 1 71 ? -7.175 0.522 15.516 1.00 80.56 71 LEU A O 1
ATOM 522 N N . GLN A 1 72 ? -6.979 -0.929 13.834 1.00 80.88 72 GLN A N 1
ATOM 523 C CA . GLN A 1 72 ? -7.689 -2.004 14.545 1.00 80.88 72 GLN A CA 1
ATOM 524 C C . GLN A 1 72 ? -6.830 -2.731 15.568 1.00 80.88 72 GLN A C 1
ATOM 526 O O . GLN A 1 72 ? -7.355 -3.251 16.548 1.00 80.88 72 GLN A O 1
ATOM 531 N N . PHE A 1 73 ? -5.524 -2.806 15.324 1.00 78.75 73 PHE A N 1
ATOM 532 C CA . PHE A 1 73 ? -4.591 -3.433 16.257 1.00 78.75 73 PHE A CA 1
ATOM 533 C C . PHE A 1 73 ? -4.154 -2.480 17.368 1.00 78.75 73 PHE A C 1
ATOM 535 O O . PHE A 1 73 ? -3.458 -2.895 18.294 1.00 78.75 73 PHE A O 1
ATOM 542 N N . LEU A 1 74 ? -4.556 -1.210 17.287 1.00 81.25 74 LEU A N 1
ATOM 543 C CA . LEU A 1 74 ? -4.079 -0.161 18.162 1.00 81.25 74 LEU A CA 1
ATOM 544 C C . LEU A 1 74 ? -5.200 0.365 19.069 1.00 81.25 74 LEU A C 1
ATOM 546 O O . LEU A 1 74 ? -6.264 0.739 18.579 1.00 81.25 74 LEU A O 1
ATOM 550 N N . PRO A 1 75 ? -4.981 0.457 20.392 1.00 79.25 75 PRO A N 1
ATOM 551 C CA . PRO A 1 75 ? -5.938 1.110 21.275 1.00 79.25 75 PRO A CA 1
ATOM 552 C C . PRO A 1 75 ? -6.035 2.605 20.936 1.00 79.25 75 PRO A C 1
ATOM 554 O O . PRO A 1 75 ? -5.016 3.258 20.699 1.00 79.25 75 PRO A O 1
ATOM 557 N N . THR A 1 76 ? -7.248 3.170 20.982 1.00 74.44 76 THR A N 1
ATOM 558 C CA . THR A 1 76 ? -7.570 4.562 20.594 1.00 74.44 76 THR A CA 1
ATOM 559 C C . THR A 1 76 ? -6.634 5.610 21.206 1.00 74.44 76 THR A C 1
ATOM 561 O O . THR A 1 76 ? -6.337 6.623 20.578 1.00 74.44 76 THR A O 1
ATOM 564 N N . SER A 1 77 ? -6.098 5.346 22.402 1.00 78.25 77 SER A N 1
ATOM 565 C CA . SER A 1 77 ? -5.141 6.227 23.084 1.00 78.25 77 SER A CA 1
ATOM 566 C C . SER A 1 77 ? -3.831 6.461 22.315 1.00 78.25 77 SER A C 1
ATOM 568 O O . SER A 1 77 ? -3.141 7.437 22.593 1.00 78.25 77 SER A O 1
ATOM 570 N N . HIS A 1 78 ? -3.463 5.585 21.376 1.00 82.56 78 HIS A N 1
ATOM 571 C CA . HIS A 1 78 ? -2.202 5.663 20.631 1.00 82.56 78 HIS A CA 1
ATOM 572 C C . HIS A 1 78 ? -2.394 6.003 19.147 1.00 82.56 78 HIS A C 1
ATOM 574 O O . HIS A 1 78 ? -1.465 5.845 18.360 1.00 82.56 78 HIS A O 1
ATOM 580 N N . ALA A 1 79 ? -3.561 6.523 18.745 1.00 79.00 79 ALA A N 1
ATOM 581 C CA . ALA A 1 79 ? -3.862 6.857 17.347 1.00 79.00 79 ALA A CA 1
ATOM 582 C C . ALA A 1 79 ? -2.823 7.785 16.669 1.00 79.00 79 ALA A C 1
ATOM 584 O O . ALA A 1 79 ? -2.692 7.768 15.447 1.00 79.00 79 ALA A O 1
ATOM 585 N N . TRP A 1 80 ? -2.026 8.533 17.445 1.00 82.00 80 TRP A N 1
ATOM 586 C CA . TRP A 1 80 ? -0.899 9.342 16.956 1.00 82.00 80 TRP A CA 1
ATOM 587 C C . TRP A 1 80 ? 0.173 8.536 16.198 1.00 82.00 80 TRP A C 1
ATOM 589 O O . TRP A 1 80 ? 0.893 9.099 15.373 1.00 82.00 80 TRP A O 1
ATOM 599 N N . LEU A 1 81 ? 0.263 7.219 16.415 1.00 83.31 81 LEU A N 1
ATOM 600 C CA . LEU A 1 81 ? 1.164 6.344 15.660 1.00 83.31 81 LEU A CA 1
ATOM 601 C C . LEU A 1 81 ? 0.811 6.294 14.161 1.00 83.31 81 LEU A C 1
ATOM 603 O O . LEU A 1 81 ? 1.703 6.108 13.336 1.00 83.31 81 LEU A O 1
ATOM 607 N N . VAL A 1 82 ? -0.452 6.541 13.783 1.00 83.19 82 VAL A N 1
ATOM 608 C CA . VAL A 1 82 ? -0.852 6.684 12.368 1.00 83.19 82 VAL A CA 1
ATOM 609 C C . VAL A 1 82 ? -0.187 7.910 11.739 1.00 83.19 82 VAL A C 1
ATOM 611 O O . VAL A 1 82 ? 0.261 7.859 10.594 1.00 83.19 82 VAL A O 1
ATOM 614 N N . THR A 1 83 ? -0.049 9.002 12.492 1.00 84.69 83 THR A N 1
ATOM 615 C CA . THR A 1 83 ? 0.658 10.205 12.035 1.00 84.69 83 THR A CA 1
ATOM 616 C C . THR A 1 83 ? 2.134 9.904 11.781 1.00 84.69 83 THR A C 1
ATOM 618 O O . THR A 1 83 ? 2.683 10.310 10.758 1.00 84.69 83 THR A O 1
ATOM 621 N N . PHE A 1 84 ? 2.766 9.116 12.656 1.00 85.00 84 PHE A N 1
ATOM 622 C CA . PHE A 1 84 ? 4.136 8.634 12.454 1.00 85.00 84 PHE A CA 1
ATOM 623 C C . PHE A 1 84 ? 4.273 7.737 11.214 1.00 85.00 84 PHE A C 1
ATOM 625 O O . PHE A 1 84 ? 5.265 7.829 10.490 1.00 85.00 84 PHE A O 1
ATOM 632 N N . MET A 1 85 ? 3.258 6.923 10.912 1.00 85.25 85 MET A N 1
ATOM 633 C CA . MET A 1 85 ? 3.202 6.140 9.672 1.00 85.25 85 MET A CA 1
ATOM 634 C C . MET A 1 85 ? 3.183 7.044 8.426 1.00 85.25 85 MET A C 1
ATOM 636 O O . MET A 1 85 ? 3.839 6.743 7.428 1.00 85.25 85 MET A O 1
ATOM 640 N N . GLY A 1 86 ? 2.497 8.189 8.494 1.00 84.50 86 GLY A N 1
ATOM 641 C CA . GLY A 1 86 ? 2.528 9.216 7.447 1.00 84.50 86 GLY A CA 1
ATOM 642 C C . GLY A 1 86 ? 3.910 9.857 7.264 1.00 84.50 86 GLY A C 1
ATOM 643 O O . GLY A 1 86 ? 4.342 10.089 6.135 1.00 84.50 86 GLY A O 1
ATOM 644 N N . VAL A 1 87 ? 4.654 10.078 8.352 1.00 88.88 87 VAL A N 1
ATOM 645 C CA . VAL A 1 87 ? 6.043 10.574 8.279 1.00 88.88 87 VAL A CA 1
ATOM 646 C C . VAL A 1 87 ? 6.942 9.573 7.550 1.00 88.88 87 VAL A C 1
ATOM 648 O O . VAL A 1 87 ? 7.743 9.959 6.698 1.00 88.88 87 VAL A O 1
ATOM 651 N N . TRP A 1 88 ? 6.779 8.276 7.819 1.00 86.88 88 TRP A N 1
ATOM 652 C CA . TRP A 1 88 ? 7.556 7.230 7.150 1.00 86.88 88 TRP A CA 1
ATOM 653 C C . TRP A 1 88 ? 7.351 7.198 5.625 1.00 86.88 88 TRP A C 1
ATOM 655 O O . TRP A 1 88 ? 8.288 6.933 4.862 1.00 86.88 88 TRP A O 1
ATOM 665 N N . TRP A 1 89 ? 6.146 7.540 5.164 1.00 84.31 89 TRP A N 1
ATOM 666 C CA . TRP A 1 89 ? 5.848 7.717 3.742 1.00 84.31 89 TRP A CA 1
ATOM 667 C C . TRP A 1 89 ? 6.674 8.843 3.113 1.00 84.31 89 TRP A C 1
ATOM 669 O O . TRP A 1 89 ? 7.309 8.634 2.078 1.00 84.31 89 TRP A O 1
ATOM 679 N N . ALA A 1 90 ? 6.731 10.010 3.758 1.00 86.75 90 ALA A N 1
ATOM 680 C CA . ALA A 1 90 ? 7.527 11.140 3.279 1.00 86.75 90 ALA A CA 1
ATOM 681 C C . ALA A 1 90 ? 9.026 10.797 3.202 1.00 86.75 90 ALA A C 1
ATOM 683 O O . ALA A 1 90 ? 9.686 11.091 2.204 1.00 86.75 90 ALA A O 1
ATOM 684 N N . VAL A 1 91 ? 9.549 10.095 4.213 1.00 90.94 91 VAL A N 1
ATOM 685 C CA . VAL A 1 91 ? 10.946 9.625 4.242 1.00 90.94 91 VAL A CA 1
ATOM 686 C C . VAL A 1 91 ? 11.246 8.683 3.073 1.00 90.94 91 VAL A C 1
ATOM 688 O O . VAL A 1 91 ? 12.328 8.736 2.487 1.00 90.94 91 VAL A O 1
ATOM 691 N N . SER A 1 92 ? 10.301 7.815 2.718 1.00 86.25 92 SER A N 1
ATOM 692 C CA . SER A 1 92 ? 10.464 6.880 1.602 1.00 86.25 92 SER A CA 1
ATOM 693 C C . SER A 1 92 ? 10.504 7.609 0.257 1.00 86.25 92 SER A C 1
ATOM 695 O O . SER A 1 92 ? 11.442 7.390 -0.506 1.00 86.25 92 SER A O 1
ATOM 697 N N . TYR A 1 93 ? 9.577 8.543 0.008 1.00 85.44 93 TYR A N 1
ATOM 698 C CA . TYR A 1 93 ? 9.597 9.375 -1.201 1.00 85.44 93 TYR A CA 1
ATOM 699 C C . TYR A 1 93 ? 10.881 10.198 -1.332 1.00 85.44 93 TYR A C 1
ATOM 701 O O . TYR A 1 93 ? 11.439 10.283 -2.424 1.00 85.44 93 TYR A O 1
ATOM 709 N N . MET A 1 94 ? 11.382 10.752 -0.224 1.00 90.06 94 MET A N 1
ATOM 710 C CA . MET A 1 94 ? 12.647 11.488 -0.207 1.00 90.06 94 MET A CA 1
ATOM 711 C C . MET A 1 94 ? 13.823 10.599 -0.628 1.00 90.06 94 MET A C 1
ATOM 713 O O . MET A 1 94 ? 14.619 10.998 -1.472 1.00 90.06 94 MET A O 1
ATOM 717 N N . LYS A 1 95 ? 13.917 9.376 -0.086 1.00 88.31 95 LYS A N 1
ATOM 718 C CA . LYS A 1 95 ? 14.970 8.421 -0.468 1.00 88.31 95 LYS A CA 1
ATOM 719 C C . LYS A 1 95 ? 14.881 8.032 -1.942 1.00 88.31 95 LYS A C 1
ATOM 721 O O . LYS A 1 95 ? 15.903 8.006 -2.614 1.00 88.31 95 LYS A O 1
ATOM 726 N N . THR A 1 96 ? 13.681 7.754 -2.451 1.00 85.31 96 THR A N 1
ATOM 727 C CA . THR A 1 96 ? 13.492 7.411 -3.867 1.00 85.31 96 THR A CA 1
ATOM 728 C C . THR A 1 96 ? 13.859 8.573 -4.784 1.00 85.31 96 THR A C 1
ATOM 730 O O . THR A 1 96 ? 14.537 8.351 -5.775 1.00 85.31 96 THR A O 1
ATOM 733 N N . GLY A 1 97 ? 13.462 9.803 -4.447 1.00 84.56 97 GLY A N 1
ATOM 734 C CA . GLY A 1 97 ? 13.812 10.988 -5.233 1.00 84.56 97 GLY A CA 1
ATOM 735 C C . GLY A 1 97 ? 15.297 11.351 -5.180 1.00 84.56 97 GLY A C 1
ATOM 736 O O . GLY A 1 97 ? 15.795 11.958 -6.115 1.00 84.56 97 GLY A O 1
ATOM 737 N N . PHE A 1 98 ? 16.006 10.979 -4.111 1.00 87.94 98 PHE A N 1
ATOM 738 C CA . PHE A 1 98 ? 17.450 11.194 -3.993 1.00 87.94 98 PHE A CA 1
ATOM 739 C C . PHE A 1 98 ? 18.285 10.152 -4.758 1.00 87.94 98 PHE A C 1
ATOM 741 O O . PHE A 1 98 ? 19.394 10.453 -5.185 1.00 87.94 98 PHE A O 1
ATOM 748 N N . LEU A 1 99 ? 17.779 8.922 -4.891 1.00 79.69 99 LEU A N 1
ATOM 749 C CA . LEU A 1 99 ? 18.467 7.808 -5.561 1.00 79.69 99 LEU A CA 1
ATOM 750 C C . LEU A 1 99 ? 18.134 7.680 -7.059 1.00 79.69 99 LEU A C 1
ATOM 752 O O . LEU A 1 99 ? 18.712 6.817 -7.720 1.00 79.69 99 LEU A O 1
ATOM 756 N N . ALA A 1 100 ? 17.183 8.470 -7.560 1.00 60.28 100 ALA A N 1
ATOM 757 C CA . ALA A 1 100 ? 16.762 8.509 -8.961 1.00 60.28 100 ALA A CA 1
ATOM 758 C C . ALA A 1 100 ? 17.597 9.511 -9.768 1.00 60.28 100 ALA A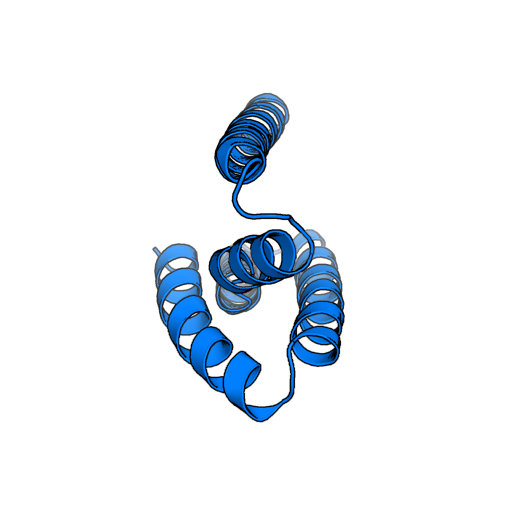 C 1
ATOM 760 O O . ALA A 1 100 ? 17.871 9.202 -10.948 1.00 60.28 100 ALA A O 1
#

Organism: NCBI:txid500148

Radius of gyration: 15.08 Å; chains: 1; bounding box: 35×23×46 Å

Secondary structure (DSSP, 8-state):
-HHHHHHHHHHHHHHHHHHHH-HHHHHHHHHHHHHHHHHHHHT-SSHHHHHHHHHHHHTT--HHHHHHHHHHHS-GGGTHHHHHHHHHHHHHHHHHHHH-